Protein AF-A0A8M1M709-F1 (afdb_monomer_lite)

Organism: Neomonachus schauinslandi (NCBI:txid29088)

Secondary structure (DSSP, 8-state):
---PPPSS-PPPEEE-SS-HHHHHTTS-TTSEEEGGGSSSHHHHHHHHHHHHH-HHHHHHHT---SS----TTSHHHHHHHHHHHHHHS-SPPPPS-GGGG--

Structure (mmCIF, N/CA/C/O backbone):
data_AF-A0A8M1M709-F1
#
_entry.id   AF-A0A8M1M709-F1
#
loop_
_atom_site.group_PDB
_atom_site.id
_atom_site.type_symbol
_atom_site.label_atom_id
_atom_site.label_alt_id
_atom_site.label_comp_id
_atom_site.label_asym_id
_atom_site.label_entity_id
_atom_site.label_seq_id
_atom_site.pdbx_PDB_ins_code
_atom_site.Cartn_x
_atom_site.Cartn_y
_atom_site.Cartn_z
_atom_site.occupancy
_atom_site.B_iso_or_equiv
_atom_site.auth_seq_id
_atom_site.auth_comp_id
_atom_site.auth_asym_id
_atom_site.auth_atom_id
_atom_site.pdbx_PDB_model_num
ATOM 1 N N . SER A 1 1 ? 13.326 -19.863 -15.808 1.00 31.41 1 SER A N 1
ATOM 2 C CA . SER A 1 1 ? 11.938 -20.089 -15.346 1.00 31.41 1 SER A CA 1
ATOM 3 C C . SER A 1 1 ? 11.272 -18.742 -15.106 1.00 31.41 1 SER A C 1
ATOM 5 O O . SER A 1 1 ? 11.608 -18.046 -14.159 1.00 31.41 1 SER A O 1
ATOM 7 N N . CYS A 1 2 ? 10.395 -18.319 -16.020 1.00 31.36 2 CYS A N 1
ATOM 8 C CA . CYS A 1 2 ? 9.616 -17.091 -15.867 1.00 31.36 2 CYS A CA 1
ATOM 9 C C . CYS A 1 2 ? 8.391 -17.439 -15.014 1.00 31.36 2 CYS A C 1
ATOM 11 O O . CYS A 1 2 ? 7.579 -18.267 -15.427 1.00 31.36 2 CYS A O 1
ATOM 13 N N . TRP A 1 3 ? 8.298 -16.888 -13.806 1.00 29.44 3 TRP A N 1
ATOM 14 C CA . TRP A 1 3 ? 7.146 -17.109 -12.938 1.00 29.44 3 TRP A CA 1
ATOM 15 C C . TRP A 1 3 ? 5.882 -16.616 -13.646 1.00 29.44 3 TRP A C 1
ATOM 17 O O . TRP A 1 3 ? 5.723 -15.419 -13.891 1.00 29.44 3 TRP A O 1
ATOM 27 N N . ARG A 1 4 ? 4.984 -17.540 -14.009 1.00 34.81 4 ARG A N 1
ATOM 28 C CA . ARG A 1 4 ? 3.656 -17.163 -14.495 1.00 34.81 4 ARG A CA 1
ATOM 29 C C . ARG A 1 4 ? 2.871 -16.609 -13.314 1.00 34.81 4 ARG A C 1
ATOM 31 O O . ARG A 1 4 ? 2.655 -17.303 -12.326 1.00 34.81 4 ARG A O 1
ATOM 38 N N . ARG A 1 5 ? 2.436 -15.359 -13.435 1.00 38.38 5 ARG A N 1
ATOM 39 C CA . ARG A 1 5 ? 1.459 -14.768 -12.524 1.00 38.38 5 ARG A CA 1
ATOM 40 C C . ARG A 1 5 ? 0.104 -15.460 -12.756 1.00 38.38 5 ARG A C 1
ATOM 42 O O . ARG A 1 5 ? -0.290 -15.569 -13.919 1.00 38.38 5 ARG A O 1
ATOM 49 N N . PRO A 1 6 ? -0.597 -15.929 -11.712 1.00 36.16 6 PRO A N 1
ATOM 50 C CA . PRO A 1 6 ? -1.914 -16.531 -11.881 1.00 36.16 6 PRO A CA 1
ATOM 51 C C . PRO A 1 6 ? -2.920 -15.515 -12.460 1.00 36.16 6 PRO A C 1
ATOM 53 O O . PRO A 1 6 ? -2.774 -14.306 -12.231 1.00 36.16 6 PRO A O 1
ATOM 56 N N . PRO A 1 7 ? -3.926 -15.974 -13.230 1.00 40.12 7 PRO A N 1
ATOM 57 C CA . PRO A 1 7 ? -4.990 -15.118 -13.731 1.00 40.12 7 PRO A CA 1
ATOM 58 C C . PRO A 1 7 ? -5.919 -14.758 -12.570 1.00 40.12 7 PRO A C 1
ATOM 60 O O . PRO A 1 7 ? -6.623 -15.606 -12.034 1.00 40.12 7 PRO A O 1
ATOM 63 N N . GLY A 1 8 ? -5.877 -13.493 -12.165 1.00 46.00 8 GLY A N 1
ATOM 64 C CA . GLY A 1 8 ? -6.676 -12.957 -11.069 1.00 46.00 8 GLY A CA 1
ATOM 65 C C . GLY A 1 8 ? -5.998 -11.736 -10.458 1.00 46.00 8 GLY A C 1
ATOM 66 O O . GLY A 1 8 ? -4.898 -11.851 -9.933 1.00 46.00 8 GLY A O 1
ATOM 67 N N . GLY A 1 9 ? -6.638 -10.576 -10.638 1.00 49.75 9 GLY A N 1
ATOM 68 C CA . GLY A 1 9 ? -6.588 -9.344 -9.835 1.00 49.75 9 GLY A CA 1
ATOM 69 C C . GLY A 1 9 ? -5.298 -8.955 -9.110 1.00 49.75 9 GLY A C 1
ATOM 70 O O . GLY A 1 9 ? -4.760 -9.673 -8.274 1.00 49.75 9 GLY A O 1
ATOM 71 N N . LEU A 1 10 ? -4.836 -7.730 -9.348 1.00 49.75 10 LEU A N 1
ATOM 72 C CA . LEU A 1 10 ? -3.866 -7.110 -8.447 1.00 49.75 10 LEU A CA 1
ATOM 73 C C . LEU A 1 10 ? -4.542 -6.862 -7.093 1.00 49.75 10 LEU A C 1
ATOM 75 O O . LEU A 1 10 ? -5.548 -6.169 -6.997 1.00 49.75 10 LEU A O 1
ATOM 79 N N . ARG A 1 11 ? -3.946 -7.431 -6.048 1.00 60.44 11 ARG A N 1
ATOM 80 C CA . ARG A 1 11 ? -4.388 -7.321 -4.661 1.00 60.44 11 ARG A CA 1
ATOM 81 C C . ARG A 1 11 ? -4.322 -5.862 -4.193 1.00 60.44 11 ARG A C 1
ATOM 83 O O . ARG A 1 11 ? -3.246 -5.275 -4.288 1.00 60.44 11 ARG A O 1
ATOM 90 N N . ARG A 1 12 ? -5.418 -5.283 -3.666 1.00 69.25 12 ARG A N 1
ATOM 91 C CA . ARG A 1 12 ? -5.322 -4.020 -2.906 1.00 69.25 12 ARG A CA 1
ATOM 92 C C . ARG A 1 12 ? -4.342 -4.246 -1.760 1.00 69.25 12 ARG A C 1
ATOM 94 O O . ARG A 1 12 ? -4.550 -5.129 -0.927 1.00 69.25 12 ARG A O 1
ATOM 101 N N . THR A 1 13 ? -3.239 -3.510 -1.768 1.00 79.31 13 THR A N 1
ATOM 102 C CA . THR A 1 13 ? -2.165 -3.654 -0.782 1.00 79.31 13 THR A CA 1
ATOM 103 C C . THR A 1 13 ? -2.421 -2.737 0.403 1.00 79.31 13 THR A C 1
ATOM 105 O O . THR A 1 13 ? -2.765 -1.573 0.206 1.00 79.31 13 THR A O 1
ATOM 108 N N . VAL A 1 14 ? -2.208 -3.236 1.620 1.00 87.50 14 VAL A N 1
ATOM 109 C CA . VAL A 1 14 ? -2.084 -2.376 2.804 1.00 87.50 14 VAL A CA 1
ATOM 110 C C . VAL A 1 14 ? -0.689 -1.758 2.770 1.00 87.50 14 VAL A C 1
ATOM 112 O O . VAL A 1 14 ? 0.294 -2.487 2.631 1.00 87.50 14 VAL A O 1
ATOM 115 N N . VAL A 1 15 ? -0.599 -0.430 2.830 1.00 88.69 15 VAL A N 1
ATOM 116 C CA . VAL A 1 15 ? 0.668 0.309 2.735 1.00 88.69 15 VAL A CA 1
ATOM 117 C C . VAL A 1 15 ? 0.906 1.151 3.980 1.00 88.69 15 VAL A C 1
ATOM 119 O O . VAL A 1 15 ? -0.014 1.749 4.539 1.00 88.69 15 VAL A O 1
ATOM 122 N N . LEU A 1 16 ? 2.171 1.205 4.383 1.00 89.94 16 LEU A N 1
ATOM 123 C CA . LEU A 1 16 ? 2.679 2.012 5.482 1.00 89.94 16 LEU A CA 1
ATOM 124 C C . LEU A 1 16 ? 3.794 2.917 4.945 1.00 89.94 16 LEU A C 1
ATOM 126 O O . LEU A 1 16 ? 4.588 2.478 4.110 1.00 89.94 16 LEU A O 1
ATOM 130 N N . GLY A 1 17 ? 3.884 4.148 5.449 1.00 88.25 17 GLY A N 1
ATOM 131 C CA . GLY A 1 17 ? 4.994 5.054 5.158 1.00 88.25 17 GLY A CA 1
ATOM 132 C C . GLY A 1 17 ? 4.536 6.440 4.692 1.00 88.25 17 GLY A C 1
ATOM 133 O O . GLY A 1 17 ? 3.816 7.099 5.445 1.00 88.25 17 GLY A O 1
ATOM 134 N N . PRO A 1 18 ? 4.999 6.937 3.520 1.00 87.44 18 PRO A N 1
ATOM 135 C CA . PRO A 1 18 ? 4.661 8.272 3.024 1.00 87.44 18 PRO A CA 1
ATOM 136 C C . PRO A 1 18 ? 3.154 8.519 3.013 1.00 87.44 18 PRO A C 1
ATOM 138 O O . PRO A 1 18 ? 2.383 7.598 2.791 1.00 87.44 18 PRO A O 1
ATOM 141 N N . SER A 1 19 ? 2.736 9.777 3.177 1.00 92.38 19 SER A N 1
ATOM 142 C CA . SER A 1 19 ? 1.309 10.107 3.230 1.00 92.38 19 SER A CA 1
ATOM 143 C C . SER A 1 19 ? 0.525 9.541 2.044 1.00 92.38 19 SER A C 1
ATOM 145 O O . SER A 1 19 ? 1.025 9.471 0.918 1.00 92.38 19 SER A O 1
ATOM 147 N N . ARG A 1 20 ? -0.752 9.230 2.276 1.00 91.56 20 ARG A N 1
ATOM 148 C CA . ARG A 1 20 ? -1.698 8.783 1.245 1.00 91.56 20 ARG A CA 1
ATOM 149 C C . ARG A 1 20 ? -1.606 9.603 -0.049 1.00 91.56 20 ARG A C 1
ATOM 151 O O . ARG A 1 20 ? -1.478 9.036 -1.132 1.00 91.56 20 ARG A O 1
ATOM 158 N N . ARG A 1 21 ? -1.539 10.933 0.069 1.00 91.81 21 ARG A N 1
ATOM 159 C CA . ARG A 1 21 ? -1.392 11.861 -1.065 1.00 91.81 21 ARG A CA 1
ATOM 160 C C . ARG A 1 21 ? -0.142 11.593 -1.912 1.00 91.81 21 ARG A C 1
ATOM 162 O O . ARG A 1 21 ? -0.160 11.828 -3.115 1.00 91.81 21 ARG A O 1
ATOM 169 N N . ASN A 1 22 ? 0.961 11.134 -1.318 1.00 91.38 22 ASN A N 1
ATOM 170 C CA . ASN A 1 22 ? 2.160 10.770 -2.074 1.00 91.38 22 ASN A CA 1
ATOM 171 C C . ASN A 1 22 ? 1.960 9.496 -2.894 1.00 91.38 22 ASN A C 1
ATOM 173 O O . ASN A 1 22 ? 2.456 9.426 -4.016 1.00 91.38 22 ASN A O 1
ATOM 177 N N . HIS A 1 23 ? 1.220 8.520 -2.375 1.00 84.81 23 HIS A N 1
ATOM 178 C CA . HIS A 1 23 ? 0.878 7.316 -3.127 1.00 84.81 23 HIS A CA 1
ATOM 179 C C . HIS A 1 23 ? -0.119 7.609 -4.256 1.00 84.81 23 HIS A C 1
ATOM 181 O O . HIS A 1 23 ? 0.061 7.108 -5.365 1.00 84.81 23 HIS A O 1
ATOM 187 N N . GLU A 1 24 ? -1.090 8.495 -4.023 1.00 88.50 24 GLU A N 1
ATOM 188 C CA . GLU A 1 24 ? -2.096 8.903 -5.019 1.00 88.50 24 GLU A CA 1
ATOM 189 C C . GLU A 1 24 ? -1.510 9.635 -6.240 1.00 88.50 24 GLU A C 1
ATOM 191 O O . GLU A 1 24 ? -2.134 9.678 -7.297 1.00 88.50 24 GLU A O 1
ATOM 196 N N . LYS A 1 25 ? -0.274 10.150 -6.152 1.00 88.69 25 LYS A N 1
ATOM 197 C CA . LYS A 1 25 ? 0.455 10.690 -7.318 1.00 88.69 25 LYS A CA 1
ATOM 198 C C . LYS A 1 25 ? 0.762 9.625 -8.374 1.00 88.69 25 LYS A C 1
ATOM 200 O O . LYS A 1 25 ? 0.971 9.964 -9.536 1.00 88.69 25 LYS A O 1
ATOM 205 N N . PHE A 1 26 ? 0.844 8.358 -7.967 1.00 80.94 26 PHE A N 1
ATOM 206 C CA . PHE A 1 26 ? 1.303 7.253 -8.814 1.00 80.94 26 PHE A CA 1
ATOM 207 C 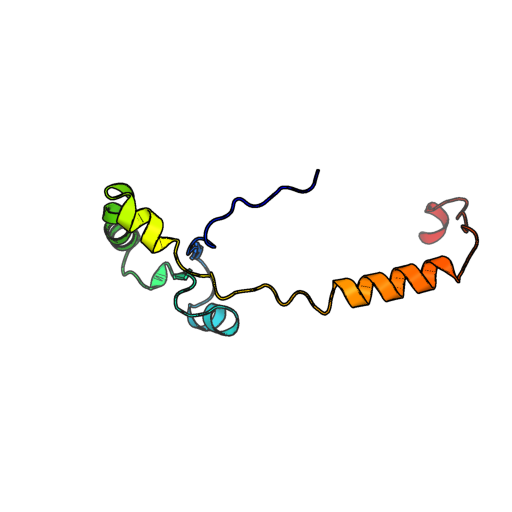C . PHE A 1 26 ? 0.293 6.109 -8.915 1.00 80.94 26 PHE A C 1
ATOM 209 O O . PHE A 1 26 ? 0.356 5.315 -9.855 1.00 80.94 26 PHE A O 1
ATOM 216 N N . LEU A 1 27 ? -0.613 5.994 -7.945 1.00 79.50 27 LEU A N 1
ATOM 217 C CA . LEU A 1 27 ? -1.590 4.920 -7.835 1.00 79.50 27 LEU A CA 1
ATOM 218 C C . LEU A 1 27 ? -3.005 5.502 -7.730 1.00 79.50 27 LEU A C 1
ATOM 220 O O . LEU A 1 27 ? -3.194 6.493 -7.032 1.00 79.50 27 LEU A O 1
ATOM 224 N N . PRO A 1 28 ? -4.013 4.870 -8.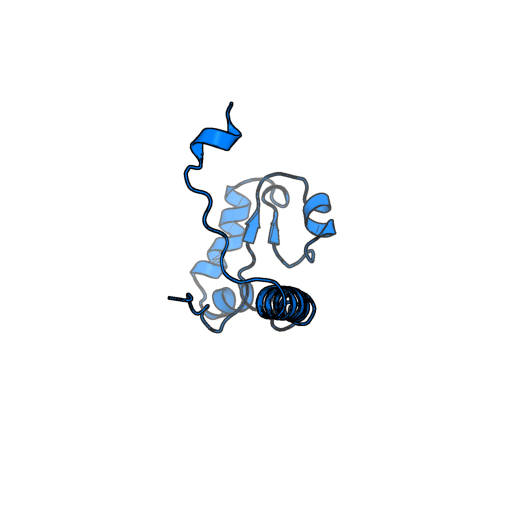354 1.00 81.31 28 PRO A N 1
ATOM 225 C CA . PRO A 1 28 ? -5.408 5.203 -8.094 1.00 81.31 28 PRO A CA 1
ATOM 226 C C . PRO A 1 28 ? -5.742 5.130 -6.589 1.00 81.31 28 PRO A C 1
ATOM 228 O O . PRO A 1 28 ? -5.221 4.243 -5.909 1.00 81.31 28 PRO A O 1
ATOM 231 N N . PRO A 1 29 ? -6.623 5.994 -6.055 1.00 80.38 29 PRO A N 1
ATOM 232 C CA . PRO A 1 29 ? -6.981 5.998 -4.630 1.00 80.38 29 PRO A CA 1
ATOM 233 C C . PRO A 1 29 ? -7.566 4.677 -4.111 1.00 80.38 29 PRO A C 1
ATOM 235 O O . PRO A 1 29 ? -7.469 4.375 -2.924 1.00 80.38 29 PRO A O 1
ATOM 238 N N . ASP A 1 30 ? -8.172 3.881 -4.991 1.00 77.25 30 ASP A N 1
ATOM 239 C CA . ASP A 1 30 ? -8.782 2.587 -4.686 1.00 77.25 30 ASP A CA 1
ATOM 240 C C . ASP A 1 30 ? -7.797 1.408 -4.828 1.00 77.25 30 ASP A C 1
ATOM 242 O O . ASP A 1 30 ? -8.148 0.255 -4.574 1.00 77.25 30 ASP A O 1
ATOM 246 N N . ALA A 1 31 ? -6.546 1.672 -5.210 1.00 78.56 31 ALA A N 1
ATOM 247 C CA . ALA A 1 31 ? -5.527 0.644 -5.387 1.00 78.56 31 ALA A CA 1
ATOM 248 C C . ALA A 1 31 ? -4.924 0.114 -4.079 1.00 78.56 31 ALA A C 1
ATOM 250 O O . ALA A 1 31 ? -4.301 -0.951 -4.099 1.00 78.56 31 ALA A O 1
ATOM 251 N N . PHE A 1 32 ? -5.030 0.859 -2.982 1.00 83.06 32 PHE A N 1
ATOM 252 C CA . PHE A 1 32 ? -4.376 0.540 -1.718 1.00 83.06 32 PHE A CA 1
ATOM 253 C C . PHE A 1 32 ? -5.208 1.017 -0.529 1.00 83.06 32 PHE A C 1
ATOM 255 O O . PHE A 1 32 ? -6.077 1.877 -0.664 1.00 83.06 32 PHE A O 1
ATOM 262 N N . ILE A 1 33 ? -4.904 0.451 0.634 1.00 89.31 33 ILE A N 1
ATOM 263 C CA . ILE A 1 33 ? -5.395 0.916 1.928 1.00 89.31 33 ILE A CA 1
ATOM 264 C C . ILE A 1 33 ? -4.212 1.524 2.667 1.00 89.31 33 ILE A C 1
ATOM 266 O O . ILE A 1 33 ? -3.198 0.847 2.851 1.00 89.31 33 ILE A O 1
ATOM 270 N N . HIS A 1 34 ? -4.314 2.789 3.067 1.00 92.31 34 HIS A N 1
ATOM 271 C CA . HIS A 1 34 ? -3.277 3.415 3.872 1.00 92.31 34 HIS A CA 1
ATOM 272 C C . HIS A 1 34 ? -3.571 3.168 5.351 1.00 92.31 34 HIS A C 1
ATOM 274 O O . HIS A 1 34 ? -4.695 3.368 5.795 1.00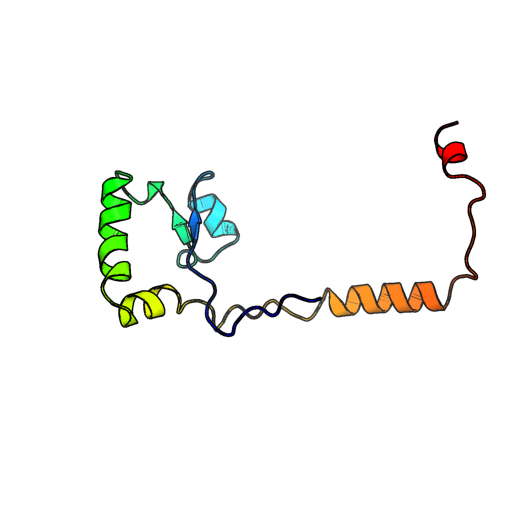 92.31 34 HIS A O 1
ATOM 280 N N . VAL A 1 35 ? -2.571 2.751 6.133 1.00 92.12 35 VAL A N 1
ATOM 281 C CA . VAL A 1 35 ? -2.782 2.431 7.561 1.00 92.12 35 VAL A CA 1
ATOM 282 C C . VAL A 1 35 ? -3.350 3.628 8.336 1.00 92.12 35 VAL A C 1
ATOM 284 O O . VAL A 1 35 ? -4.240 3.453 9.156 1.00 92.12 35 VAL A O 1
ATOM 287 N N . ASN A 1 36 ? -2.913 4.849 8.010 1.00 92.25 36 ASN A N 1
ATOM 288 C CA . ASN A 1 36 ? -3.404 6.075 8.660 1.00 92.25 36 ASN A CA 1
ATOM 289 C C . ASN A 1 36 ? -4.820 6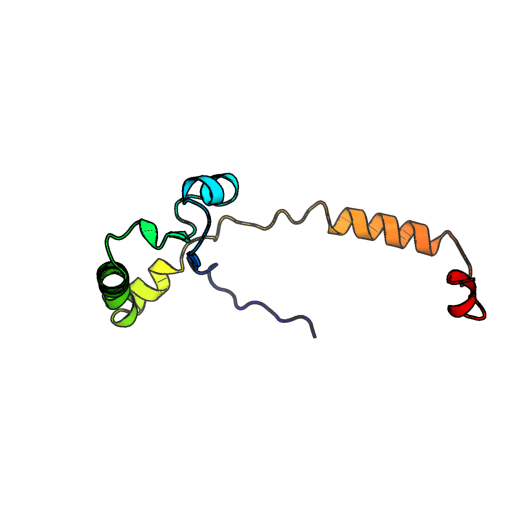.506 8.224 1.00 92.25 36 ASN A C 1
ATOM 291 O O . ASN A 1 36 ? -5.268 7.565 8.651 1.00 92.25 36 ASN A O 1
ATOM 295 N N . ASP A 1 37 ? -5.497 5.748 7.355 1.00 91.56 37 ASP A N 1
ATOM 296 C CA . ASP A 1 37 ? -6.925 5.973 7.080 1.00 91.56 37 ASP A CA 1
ATOM 297 C C . ASP A 1 37 ? -7.804 5.498 8.252 1.00 91.56 37 ASP A C 1
ATOM 299 O O . ASP A 1 37 ? -8.983 5.836 8.315 1.00 91.56 37 ASP A O 1
ATOM 303 N N . PHE A 1 38 ? -7.221 4.737 9.182 1.00 93.94 38 PHE A N 1
ATOM 304 C CA . PHE A 1 38 ? -7.858 4.222 10.388 1.00 93.94 38 PHE A CA 1
ATOM 305 C C . PHE A 1 38 ? -7.258 4.901 11.615 1.00 93.94 38 PHE A C 1
ATOM 307 O O . PHE A 1 38 ? -6.078 5.262 11.630 1.00 93.94 38 PHE A O 1
ATOM 314 N N . GLN A 1 39 ? -8.064 5.054 12.661 1.00 93.12 39 GLN A N 1
ATOM 315 C CA . GLN A 1 39 ? -7.622 5.635 13.926 1.00 93.12 39 GLN A CA 1
ATOM 316 C C . GLN A 1 39 ? -6.705 4.687 14.696 1.00 93.12 39 GLN A C 1
ATOM 318 O O . GLN A 1 39 ? -5.883 5.144 15.492 1.00 93.12 39 GLN A O 1
ATOM 323 N N . SER A 1 40 ? -6.817 3.377 14.453 1.00 94.44 40 SER A N 1
ATOM 324 C CA . SER A 1 40 ? -5.953 2.381 15.075 1.00 94.44 40 SER A CA 1
ATOM 325 C C . SER A 1 40 ? -5.754 1.119 14.217 1.00 94.44 40 SER A C 1
ATOM 327 O O . SER A 1 40 ? -6.549 0.831 13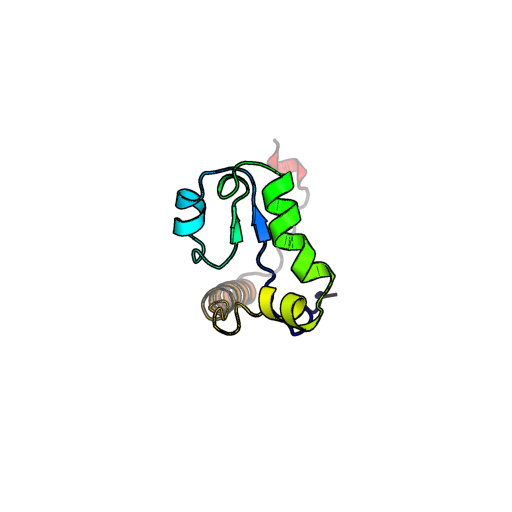.314 1.00 94.44 40 SER A O 1
ATOM 329 N N . PRO A 1 41 ? -4.702 0.322 14.493 1.00 89.75 41 PRO A N 1
ATOM 330 C CA . PRO A 1 41 ? -4.505 -0.982 13.859 1.00 89.75 41 PRO A CA 1
ATOM 331 C C . PRO A 1 41 ? -5.664 -1.959 14.099 1.00 89.75 41 PRO A C 1
ATOM 333 O O . PRO A 1 41 ? -5.954 -2.793 13.241 1.00 89.75 41 PRO A O 1
ATOM 336 N N . GLU A 1 42 ? -6.338 -1.862 15.246 1.00 93.62 42 GLU A N 1
ATOM 337 C CA . GLU A 1 42 ? -7.496 -2.691 15.588 1.00 93.62 42 GLU A CA 1
ATOM 338 C C . GLU A 1 42 ? -8.692 -2.369 14.691 1.00 93.62 42 GLU A C 1
ATOM 340 O O . GLU A 1 42 ? -9.356 -3.287 14.216 1.00 93.62 42 GLU A O 1
ATOM 345 N N . GLU A 1 43 ? -8.943 -1.089 14.409 1.00 94.50 43 GLU A N 1
ATOM 346 C CA . GLU A 1 43 ? -10.003 -0.665 13.488 1.00 94.50 43 GLU A CA 1
ATOM 347 C C . GLU A 1 43 ? -9.729 -1.168 12.061 1.00 94.50 43 GLU A C 1
ATOM 349 O O . GLU A 1 43 ? -10.614 -1.722 11.402 1.00 94.50 43 GLU A O 1
ATOM 354 N N . LEU A 1 44 ? -8.471 -1.080 11.609 1.00 92.50 44 LEU A N 1
ATOM 355 C CA . LEU A 1 44 ? -8.051 -1.679 10.343 1.00 92.50 44 LEU A CA 1
ATOM 356 C C . LEU A 1 44 ? -8.321 -3.190 10.337 1.00 92.50 44 LEU A C 1
ATOM 358 O O . LEU A 1 44 ? -8.918 -3.700 9.388 1.00 92.50 44 LEU A O 1
ATOM 362 N N . ALA A 1 45 ? -7.929 -3.912 11.389 1.00 91.75 45 ALA A N 1
ATOM 363 C CA . ALA A 1 45 ? -8.179 -5.347 11.489 1.00 91.75 45 ALA A CA 1
ATOM 364 C C . ALA A 1 45 ? -9.683 -5.663 11.446 1.00 91.75 45 ALA A C 1
ATOM 366 O O . ALA A 1 45 ? -10.101 -6.546 10.697 1.00 91.75 45 ALA A O 1
ATOM 367 N N . GLN A 1 46 ? -10.508 -4.899 12.166 1.00 93.25 46 GLN A N 1
ATOM 368 C CA . GLN A 1 46 ? -11.965 -5.043 12.160 1.00 93.25 46 GLN A CA 1
ATOM 369 C C . GLN A 1 46 ? -12.573 -4.825 10.773 1.00 93.25 46 GLN A C 1
ATOM 371 O O . GLN A 1 46 ? -13.470 -5.572 10.388 1.00 93.25 46 GLN A O 1
ATOM 376 N N . SER A 1 47 ? -12.053 -3.872 9.996 1.00 88.56 47 SER A N 1
ATOM 377 C CA . SER A 1 47 ? -12.501 -3.643 8.616 1.00 88.56 47 SER A CA 1
ATOM 378 C C . SER A 1 47 ? -12.163 -4.803 7.666 1.00 88.56 47 SER A C 1
ATOM 380 O O . SER A 1 47 ? -12.878 -5.036 6.691 1.00 88.56 47 SER A O 1
ATOM 382 N N . LEU A 1 48 ? -11.096 -5.558 7.958 1.00 88.31 48 LEU A N 1
ATOM 383 C CA . LEU A 1 48 ? -10.622 -6.677 7.139 1.00 88.31 48 LEU A CA 1
ATOM 384 C C . LEU A 1 48 ? -11.209 -8.032 7.567 1.00 88.31 48 LEU A C 1
ATOM 386 O O . LEU A 1 48 ? -11.278 -8.942 6.745 1.00 88.31 48 LEU A O 1
ATOM 390 N N . LEU A 1 49 ? -11.671 -8.177 8.813 1.00 89.94 49 LEU A N 1
ATOM 391 C CA . LEU A 1 49 ? -12.258 -9.420 9.336 1.00 89.94 49 LEU A CA 1
ATOM 392 C C . LEU A 1 49 ? -13.429 -9.979 8.498 1.00 89.94 49 LEU A C 1
ATOM 394 O O . LEU A 1 49 ? -13.485 -11.196 8.321 1.00 89.94 49 LEU A O 1
ATOM 398 N N . PRO A 1 50 ? -14.363 -9.168 7.960 1.00 87.50 50 PRO A N 1
ATOM 399 C CA . PRO A 1 50 ? -15.438 -9.682 7.111 1.00 87.50 50 PRO A CA 1
ATOM 400 C C . PRO A 1 50 ? -14.926 -10.330 5.820 1.00 87.50 50 PRO A C 1
ATOM 402 O O . PRO A 1 50 ? -15.532 -11.282 5.336 1.00 87.50 50 PRO A O 1
ATOM 405 N N . LEU A 1 51 ? -13.793 -9.850 5.291 1.00 84.25 51 LEU A N 1
ATOM 406 C CA . LEU A 1 51 ? -13.171 -10.408 4.087 1.00 84.25 51 LEU A CA 1
ATOM 407 C C . LEU A 1 51 ? -12.630 -11.817 4.329 1.00 84.25 51 LEU A C 1
ATOM 409 O O . LEU A 1 51 ? -12.585 -12.607 3.401 1.00 84.25 51 LEU A O 1
ATOM 413 N N . ASP A 1 52 ? -12.209 -12.137 5.551 1.00 80.69 52 ASP A N 1
ATOM 414 C CA . ASP A 1 52 ? -11.717 -13.476 5.895 1.00 80.69 52 ASP A CA 1
ATOM 415 C C . ASP A 1 52 ? -12.856 -14.509 5.951 1.00 80.69 52 ASP A C 1
ATOM 417 O O . ASP A 1 52 ? -12.678 -15.681 5.628 1.00 80.69 52 ASP A O 1
ATOM 421 N N . LYS A 1 53 ? -14.060 -14.057 6.319 1.00 86.06 53 LYS A N 1
ATOM 422 C CA . LYS A 1 53 ? -15.225 -14.920 6.560 1.00 86.06 53 LYS A CA 1
ATOM 423 C C . LYS A 1 53 ? -16.058 -15.203 5.313 1.00 86.06 53 LYS A C 1
ATOM 425 O O . LYS A 1 53 ? -16.731 -16.229 5.261 1.00 86.06 53 LYS A O 1
ATOM 430 N N . ASP A 1 54 ? -16.042 -14.307 4.331 1.00 87.81 54 ASP A N 1
ATOM 431 C CA . ASP A 1 54 ? -16.844 -14.417 3.113 1.00 87.81 54 ASP A CA 1
ATOM 432 C C . ASP A 1 54 ? -15.938 -14.463 1.881 1.00 87.81 54 ASP A C 1
ATOM 434 O O . ASP A 1 54 ? -15.309 -13.478 1.491 1.00 87.81 54 ASP A O 1
ATOM 438 N N . HIS A 1 55 ? -15.905 -15.625 1.231 1.00 81.06 55 HIS A N 1
ATOM 439 C CA . HIS A 1 55 ? -15.076 -15.861 0.056 1.00 81.06 55 HIS A CA 1
ATOM 440 C C . HIS A 1 55 ? -15.467 -14.986 -1.149 1.00 81.06 55 HIS A C 1
ATOM 442 O O . HIS A 1 55 ? -14.604 -14.590 -1.932 1.00 81.06 55 HIS A O 1
ATOM 448 N N . ALA A 1 56 ? -16.748 -14.647 -1.313 1.00 83.56 56 ALA A N 1
ATOM 449 C CA . ALA A 1 56 ? -17.196 -13.780 -2.397 1.00 83.56 56 ALA A CA 1
ATOM 450 C C . ALA A 1 56 ? -16.768 -12.325 -2.152 1.00 83.56 56 ALA A C 1
ATOM 452 O O . ALA A 1 56 ? -16.284 -11.668 -3.079 1.00 83.56 56 ALA A O 1
ATOM 453 N N . LEU A 1 57 ? -16.866 -11.843 -0.907 1.00 80.12 57 LEU A N 1
ATOM 454 C CA . LEU A 1 57 ? -16.342 -10.530 -0.509 1.00 80.12 57 LEU A CA 1
ATOM 455 C C . LEU A 1 57 ? -14.814 -10.477 -0.597 1.00 80.12 57 LEU A C 1
ATOM 457 O O . LEU A 1 57 ? -14.272 -9.499 -1.112 1.00 80.12 57 LEU A O 1
ATOM 461 N N . TYR A 1 58 ? -14.122 -11.542 -0.181 1.00 80.12 58 TYR A N 1
ATOM 462 C CA . TYR A 1 58 ? -12.677 -11.703 -0.342 1.00 80.12 58 TYR A CA 1
ATOM 463 C C . TYR A 1 58 ? -12.265 -11.533 -1.806 1.00 80.12 58 TYR A C 1
ATOM 465 O O . TYR A 1 58 ? -11.425 -10.699 -2.139 1.00 80.12 58 TYR A O 1
ATOM 473 N N . LEU A 1 59 ? -12.899 -12.282 -2.713 1.00 77.94 59 LEU A N 1
ATOM 474 C CA . LEU A 1 59 ? -12.621 -12.197 -4.145 1.00 77.94 59 LEU A CA 1
ATOM 475 C C . LEU A 1 59 ? -12.985 -10.820 -4.718 1.00 77.94 59 LEU A C 1
ATOM 477 O O . LEU A 1 59 ? -12.228 -10.277 -5.523 1.00 77.94 59 LEU A O 1
ATOM 481 N N . GLY A 1 60 ? -14.104 -10.233 -4.280 1.00 76.00 60 GLY A N 1
ATOM 482 C CA . GLY A 1 60 ? -14.535 -8.884 -4.650 1.00 76.00 60 GLY A CA 1
ATOM 483 C C . GLY A 1 60 ? -13.530 -7.803 -4.247 1.00 76.00 60 GLY A C 1
ATOM 484 O O . GLY A 1 60 ? -13.245 -6.894 -5.028 1.00 76.00 60 GLY A O 1
ATOM 485 N N . TYR A 1 61 ? -12.915 -7.945 -3.074 1.00 73.38 61 TYR A N 1
ATOM 486 C CA . TYR A 1 61 ? -11.897 -7.031 -2.563 1.00 73.38 61 TYR A CA 1
ATOM 487 C C . TYR A 1 61 ? -10.637 -6.991 -3.446 1.00 73.38 61 TYR A C 1
ATOM 489 O O . TYR A 1 61 ? -10.049 -5.924 -3.652 1.00 73.38 61 TYR A O 1
ATOM 497 N N . PHE A 1 62 ? -10.261 -8.124 -4.049 1.00 70.44 62 PHE A N 1
ATOM 498 C CA . PHE A 1 62 ? -9.158 -8.204 -5.018 1.00 70.44 62 PHE A CA 1
ATOM 499 C C . PHE A 1 62 ? -9.591 -7.987 -6.473 1.00 70.44 62 PHE A C 1
ATOM 501 O O . PHE A 1 62 ? -8.752 -8.028 -7.375 1.00 70.44 62 PHE A O 1
ATOM 508 N N . ARG A 1 63 ? -10.876 -7.713 -6.731 1.00 67.12 63 ARG A N 1
ATOM 509 C CA . ARG A 1 63 ? -11.431 -7.540 -8.082 1.00 67.12 63 ARG A CA 1
ATOM 510 C C . ARG A 1 63 ? -11.177 -6.155 -8.684 1.00 67.12 63 ARG A C 1
ATOM 512 O O . ARG A 1 63 ? -11.925 -5.714 -9.550 1.00 67.12 63 ARG A O 1
ATOM 519 N N . SER A 1 64 ? -10.119 -5.461 -8.266 1.00 59.72 64 SER A N 1
ATOM 520 C CA . SER A 1 64 ? -9.666 -4.259 -8.963 1.00 59.72 64 SER A CA 1
ATO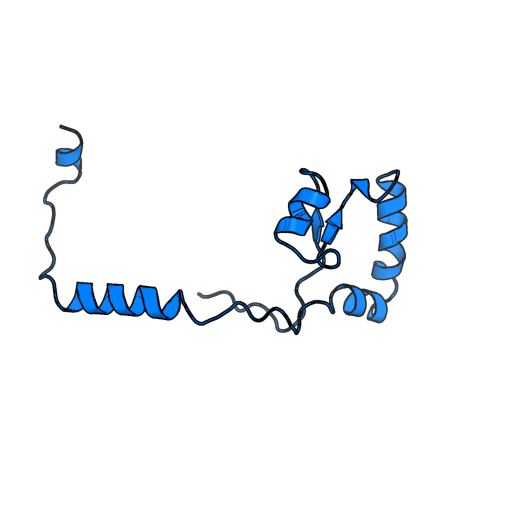M 521 C C . SER A 1 64 ? -8.469 -4.596 -9.857 1.00 59.72 64 SER A C 1
ATOM 523 O O . SER A 1 64 ? -7.575 -5.358 -9.488 1.00 59.72 64 SER A O 1
ATOM 525 N N . ARG A 1 65 ? -8.476 -4.009 -11.064 1.00 57.94 65 ARG A N 1
ATOM 526 C CA . ARG A 1 65 ? -7.458 -4.076 -12.135 1.00 57.94 65 ARG A CA 1
ATOM 527 C C . ARG A 1 65 ? -7.636 -5.114 -13.255 1.00 57.94 65 ARG A C 1
ATOM 529 O O . ARG A 1 65 ? -6.656 -5.709 -13.695 1.00 57.94 65 ARG A O 1
ATOM 536 N N . GLU A 1 66 ? -8.831 -5.203 -13.837 1.00 53.00 66 GLU A N 1
ATOM 537 C CA . GLU A 1 66 ? -8.959 -5.611 -15.254 1.00 53.00 66 GLU A CA 1
ATOM 538 C C . GLU A 1 66 ? -8.496 -4.500 -16.224 1.00 53.00 66 GLU A C 1
ATOM 540 O O . GLU A 1 66 ? -8.073 -4.772 -17.346 1.00 53.00 66 GLU A O 1
ATOM 545 N N . THR A 1 67 ? -8.493 -3.237 -15.782 1.00 52.12 67 THR A N 1
ATOM 546 C CA . THR A 1 67 ? -8.211 -2.058 -16.623 1.00 52.12 67 THR A CA 1
ATOM 547 C C . THR A 1 67 ? -6.751 -1.612 -16.637 1.00 52.12 67 THR A C 1
ATOM 549 O O . THR A 1 67 ? -6.329 -0.923 -17.566 1.00 52.12 67 THR A O 1
ATOM 552 N N . LEU A 1 68 ? -5.934 -2.027 -15.663 1.00 51.66 68 LEU A N 1
ATOM 553 C CA . LEU A 1 68 ? -4.503 -1.712 -15.650 1.00 51.66 68 LEU A CA 1
ATOM 554 C C . LEU A 1 68 ? -3.745 -2.723 -16.504 1.00 51.66 68 LEU A C 1
ATOM 556 O O . LEU A 1 68 ? -2.987 -3.558 -16.011 1.00 51.66 68 LEU A O 1
ATOM 560 N N . ARG A 1 69 ? -3.947 -2.616 -17.820 1.00 54.25 69 ARG A N 1
ATOM 561 C CA . ARG A 1 69 ? -3.013 -3.168 -18.796 1.00 54.25 69 ARG A CA 1
ATOM 562 C C . ARG A 1 69 ? -1.672 -2.468 -18.557 1.00 54.25 69 ARG A C 1
ATOM 564 O O . ARG A 1 69 ? -1.605 -1.252 -18.742 1.00 54.25 69 ARG A O 1
ATOM 571 N N . PRO A 1 70 ? -0.602 -3.167 -18.134 1.00 55.12 70 PRO A N 1
ATOM 572 C CA . PRO A 1 70 ? 0.718 -2.561 -18.187 1.00 55.12 70 PRO A CA 1
ATOM 573 C C . PRO A 1 70 ? 0.942 -2.158 -19.643 1.00 55.12 70 PRO A C 1
ATOM 575 O O . PRO A 1 70 ? 0.884 -3.019 -20.518 1.00 55.12 70 PRO A O 1
ATOM 578 N N . GLY A 1 71 ? 1.115 -0.859 -19.910 1.00 54.50 71 GLY A N 1
ATOM 579 C CA . GLY A 1 71 ? 1.340 -0.351 -21.260 1.00 54.50 71 GLY A CA 1
ATOM 580 C C . GLY A 1 71 ? 2.489 -1.124 -21.899 1.00 54.50 71 GLY A C 1
ATOM 581 O O . GLY A 1 71 ? 3.654 -0.938 -21.547 1.00 54.50 71 GLY A O 1
ATOM 582 N N . SER A 1 72 ? 2.161 -2.053 -22.792 1.00 59.09 72 SER A N 1
ATOM 583 C CA . SER A 1 72 ? 3.081 -3.089 -23.261 1.00 59.09 72 SER A CA 1
ATOM 584 C C . SER A 1 72 ? 3.970 -2.623 -24.410 1.00 59.09 72 SER A C 1
ATOM 586 O O . SER A 1 72 ? 4.618 -3.443 -25.047 1.00 59.09 72 SER A O 1
ATOM 588 N N . PHE A 1 73 ? 4.056 -1.318 -24.683 1.00 55.56 73 PHE A N 1
ATOM 589 C CA . PHE A 1 73 ? 4.464 -0.875 -26.017 1.00 55.56 73 PHE A CA 1
ATOM 590 C C . PHE A 1 73 ? 5.729 -0.016 -26.121 1.00 55.56 73 PHE A C 1
ATOM 592 O O . PHE A 1 73 ? 6.057 0.424 -27.214 1.00 55.56 73 PHE A O 1
ATOM 599 N N . ARG A 1 74 ? 6.498 0.208 -25.043 1.00 57.06 74 ARG A N 1
ATOM 600 C CA . ARG A 1 74 ? 7.789 0.939 -25.158 1.00 57.06 74 ARG A CA 1
ATOM 601 C C . ARG A 1 74 ? 9.023 0.114 -24.814 1.00 57.06 74 ARG A C 1
ATOM 603 O O . ARG A 1 74 ? 10.013 0.192 -25.530 1.00 57.06 74 ARG A O 1
ATOM 610 N N . ARG A 1 75 ? 8.977 -0.715 -23.767 1.00 54.72 75 ARG A N 1
ATOM 611 C CA . ARG A 1 75 ? 10.150 -1.502 -23.340 1.00 54.72 75 ARG A CA 1
ATOM 612 C C . ARG A 1 75 ? 10.555 -2.564 -24.364 1.00 54.72 75 ARG A C 1
ATOM 614 O O . ARG A 1 75 ? 11.727 -2.635 -24.706 1.00 54.72 75 ARG A O 1
ATOM 621 N N . ALA A 1 76 ? 9.596 -3.318 -24.906 1.00 60.69 76 ALA A N 1
ATOM 622 C CA . ALA A 1 76 ? 9.872 -4.331 -25.930 1.00 60.69 76 ALA A CA 1
ATOM 623 C C . ALA A 1 76 ? 10.541 -3.728 -27.185 1.00 60.69 76 ALA A C 1
ATOM 625 O O . ALA A 1 76 ? 11.516 -4.276 -27.688 1.00 60.69 76 ALA A O 1
ATOM 626 N N . LEU A 1 77 ? 10.087 -2.548 -27.625 1.00 61.75 77 LEU A N 1
ATOM 627 C CA . LEU A 1 77 ? 10.678 -1.801 -28.743 1.00 61.75 77 LEU A CA 1
ATOM 628 C C . LEU A 1 77 ? 12.099 -1.288 -28.449 1.00 61.75 77 LEU A C 1
ATOM 630 O O . LEU A 1 77 ? 12.952 -1.316 -29.334 1.00 61.75 77 LEU A O 1
ATOM 634 N N . MET A 1 78 ? 12.372 -0.841 -27.219 1.00 62.00 78 MET A N 1
ATOM 635 C CA . MET A 1 78 ? 13.704 -0.369 -26.810 1.00 62.00 78 MET A CA 1
ATOM 636 C C . MET A 1 78 ? 14.735 -1.502 -26.808 1.00 62.00 78 MET A C 1
ATOM 638 O O . MET A 1 78 ? 15.818 -1.344 -27.369 1.00 62.00 78 MET A O 1
ATOM 642 N N . PHE A 1 79 ? 14.387 -2.662 -26.240 1.00 70.06 79 PHE A N 1
ATOM 643 C CA . PHE A 1 79 ? 15.280 -3.823 -26.244 1.00 70.06 79 PHE A CA 1
ATOM 644 C C . PHE A 1 79 ? 15.519 -4.347 -27.662 1.00 70.06 79 PHE A C 1
ATOM 646 O O . PHE A 1 79 ? 16.648 -4.682 -27.995 1.00 70.06 79 PHE A O 1
ATOM 653 N N . CYS A 1 80 ? 14.504 -4.315 -28.533 1.00 74.44 80 CYS A N 1
ATOM 654 C CA . CYS A 1 80 ? 14.657 -4.727 -29.928 1.00 74.44 80 CYS A CA 1
ATOM 655 C C . CYS A 1 80 ? 15.693 -3.874 -30.685 1.00 74.44 80 CYS A C 1
ATOM 657 O O . CYS A 1 80 ? 16.506 -4.420 -31.428 1.00 74.44 80 CYS A O 1
ATOM 659 N N . LYS A 1 81 ? 15.717 -2.550 -30.466 1.00 76.44 81 LYS A N 1
ATOM 660 C CA . LYS A 1 81 ? 16.727 -1.658 -31.068 1.00 76.44 81 LYS A CA 1
ATOM 661 C C . LYS A 1 81 ? 18.134 -1.919 -30.528 1.00 76.44 81 LYS A C 1
ATOM 663 O O . LYS A 1 81 ? 19.085 -1.917 -31.304 1.00 76.44 81 LYS A O 1
ATOM 668 N N . ALA A 1 82 ? 18.264 -2.167 -29.224 1.00 78.00 82 ALA A N 1
ATOM 669 C CA . ALA A 1 82 ? 19.545 -2.518 -28.613 1.00 78.00 82 ALA A CA 1
ATOM 670 C C . ALA A 1 82 ? 20.080 -3.856 -29.154 1.00 78.00 82 ALA A C 1
ATOM 672 O O . ALA A 1 82 ? 21.234 -3.928 -29.565 1.00 78.00 82 ALA A O 1
ATOM 673 N N . CYS A 1 83 ? 19.229 -4.885 -29.242 1.00 74.75 83 CYS A N 1
ATOM 674 C CA . CYS A 1 83 ? 19.583 -6.180 -29.825 1.00 74.75 83 CYS A CA 1
ATOM 675 C C . CYS A 1 83 ? 19.998 -6.054 -31.297 1.00 74.75 83 CYS A C 1
ATOM 677 O O . CYS A 1 83 ? 21.032 -6.590 -31.682 1.00 74.75 83 CYS A O 1
ATOM 679 N N . TRP A 1 84 ? 19.246 -5.297 -32.105 1.00 81.50 84 TRP A N 1
ATOM 680 C CA . TRP A 1 84 ? 19.580 -5.049 -33.512 1.00 81.50 84 TRP A CA 1
ATOM 681 C C . TRP A 1 84 ? 20.932 -4.341 -33.679 1.00 81.50 84 TRP A C 1
ATOM 683 O O . TRP A 1 84 ? 21.684 -4.645 -34.605 1.00 81.50 84 TRP A O 1
ATOM 693 N N . ARG A 1 85 ? 21.267 -3.416 -32.769 1.00 77.88 85 ARG A N 1
ATOM 694 C CA . ARG A 1 85 ? 22.549 -2.706 -32.787 1.00 77.88 85 ARG A CA 1
ATOM 695 C C . ARG A 1 85 ? 23.719 -3.610 -32.395 1.00 77.88 85 ARG A C 1
ATOM 697 O O . ARG A 1 85 ? 24.721 -3.607 -33.098 1.00 77.88 85 ARG A O 1
ATOM 704 N N . LEU A 1 86 ? 23.559 -4.419 -31.345 1.00 77.12 86 LEU A N 1
ATOM 705 C CA . LEU A 1 86 ? 24.557 -5.411 -30.916 1.00 77.12 86 LEU A CA 1
ATOM 706 C C . LEU A 1 86 ? 24.812 -6.483 -31.984 1.00 77.12 86 LEU A C 1
ATOM 708 O O . LEU A 1 86 ? 25.914 -7.002 -32.084 1.00 77.12 86 LEU A O 1
ATOM 712 N N . GLN A 1 87 ? 23.802 -6.807 -32.792 1.00 76.31 87 GLN A N 1
ATOM 713 C CA . GLN A 1 87 ? 23.937 -7.792 -33.863 1.00 76.31 87 GLN A CA 1
ATOM 714 C C . GLN A 1 87 ? 24.665 -7.247 -35.105 1.00 76.31 87 GLN A C 1
ATOM 716 O O . GLN A 1 87 ? 25.215 -8.031 -35.872 1.00 76.31 87 GLN A O 1
ATOM 721 N N . GLN A 1 88 ? 24.680 -5.925 -35.311 1.00 76.25 88 GLN A N 1
ATOM 722 C CA . GLN A 1 88 ? 25.436 -5.281 -36.396 1.00 76.25 88 GLN A CA 1
ATOM 723 C C . GLN A 1 88 ? 26.840 -4.852 -35.984 1.00 76.25 88 GLN A C 1
ATOM 725 O O . GLN A 1 88 ? 27.736 -4.839 -36.823 1.00 76.25 88 GLN A O 1
ATOM 730 N N . GLU A 1 89 ? 27.033 -4.483 -34.718 1.00 66.56 89 GLU A N 1
ATOM 731 C CA . GLU A 1 89 ? 28.322 -4.033 -34.203 1.00 66.56 89 GLU A CA 1
ATOM 732 C C . GLU A 1 89 ? 28.911 -5.048 -33.238 1.00 66.56 89 GLU A C 1
ATOM 734 O O . GLU A 1 89 ? 28.684 -5.001 -32.033 1.00 66.56 89 GLU A O 1
ATOM 739 N N . SER A 1 90 ? 29.738 -5.916 -33.813 1.00 60.75 90 SER A N 1
ATOM 740 C CA . SER A 1 90 ? 31.041 -6.325 -33.283 1.00 60.75 90 SER A CA 1
ATOM 741 C C . SER A 1 90 ? 31.200 -7.840 -33.133 1.00 60.75 90 SER A C 1
ATOM 743 O O . SER A 1 90 ? 30.384 -8.496 -32.484 1.00 60.75 90 SER A O 1
ATOM 745 N N . PRO A 1 91 ? 32.319 -8.409 -33.623 1.00 70.94 91 PRO A N 1
ATOM 746 C CA . PRO A 1 91 ? 32.851 -9.632 -33.042 1.00 70.94 91 PRO A CA 1
ATOM 747 C C . PRO A 1 91 ? 33.184 -9.394 -31.560 1.00 70.94 91 PRO A C 1
ATOM 749 O O . PRO A 1 91 ? 33.562 -8.293 -31.156 1.00 70.94 91 PRO A O 1
ATOM 752 N N . TYR A 1 92 ? 33.005 -10.428 -30.745 1.00 67.25 92 TYR A N 1
ATOM 753 C CA . TYR A 1 92 ? 33.172 -10.385 -29.294 1.00 67.25 92 TYR A CA 1
ATOM 754 C C . TYR A 1 92 ? 34.572 -9.870 -28.915 1.00 67.25 92 TYR A C 1
ATOM 756 O O . TYR A 1 92 ? 35.574 -10.494 -29.263 1.00 67.25 92 TYR A O 1
ATOM 764 N N . GLN A 1 93 ? 34.661 -8.740 -28.207 1.00 69.94 93 GLN A N 1
ATOM 765 C CA . GLN A 1 93 ? 35.934 -8.276 -27.654 1.00 69.94 93 GLN A CA 1
ATOM 766 C C . GLN A 1 93 ? 36.131 -8.887 -26.268 1.00 69.94 93 GLN A C 1
ATOM 768 O O . GLN A 1 93 ? 35.324 -8.684 -25.361 1.00 69.94 93 GLN A O 1
ATOM 773 N N . THR A 1 94 ? 37.205 -9.658 -26.114 1.00 72.12 94 THR A N 1
ATOM 774 C CA . THR A 1 94 ? 37.568 -10.258 -24.829 1.00 72.12 94 THR A CA 1
ATOM 775 C C . THR A 1 94 ? 38.539 -9.325 -24.128 1.00 72.12 94 THR A C 1
ATOM 777 O O . THR A 1 94 ? 39.625 -9.067 -24.643 1.00 72.12 94 THR A O 1
ATOM 780 N N . VAL A 1 95 ? 38.155 -8.811 -22.960 1.00 72.19 95 VAL A N 1
ATOM 781 C CA . VAL A 1 95 ? 39.085 -8.072 -22.103 1.00 72.19 95 VAL A CA 1
ATOM 782 C C . VAL A 1 95 ? 39.952 -9.108 -21.374 1.00 72.19 95 VAL A C 1
ATOM 784 O O . VAL A 1 95 ? 39.391 -9.948 -20.671 1.00 72.19 95 VAL A O 1
ATOM 787 N N . PRO A 1 96 ? 41.289 -9.094 -21.529 1.00 74.94 96 PRO A N 1
ATOM 788 C CA . PRO A 1 96 ? 42.161 -10.143 -20.988 1.00 74.94 96 PRO A CA 1
ATOM 789 C C . PRO A 1 96 ? 42.136 -10.243 -19.458 1.00 74.94 96 PRO A C 1
ATOM 791 O O . PRO A 1 96 ? 42.409 -11.300 -18.900 1.00 74.94 96 PRO A O 1
ATOM 794 N N . SER A 1 97 ? 41.827 -9.140 -18.774 1.00 79.88 97 SER A N 1
ATOM 795 C CA . SER A 1 97 ? 41.721 -9.083 -17.321 1.00 79.88 97 SER A CA 1
ATOM 796 C C . SER A 1 97 ? 40.825 -7.925 -16.904 1.00 79.88 97 SER A C 1
ATOM 798 O O . SER A 1 97 ? 41.022 -6.797 -17.341 1.00 79.88 97 SER A O 1
ATOM 800 N N . THR A 1 98 ? 39.861 -8.183 -16.025 1.00 75.38 98 THR A N 1
ATOM 801 C CA . THR A 1 98 ? 39.025 -7.136 -15.416 1.00 75.38 98 THR A CA 1
ATOM 802 C C . THR A 1 98 ? 39.792 -6.296 -14.391 1.00 75.38 98 THR A C 1
ATOM 804 O O . THR A 1 98 ? 39.344 -5.209 -14.034 1.00 75.38 98 THR A O 1
ATOM 807 N N . ALA A 1 99 ? 40.955 -6.770 -13.925 1.00 79.00 99 ALA A N 1
ATOM 808 C CA . ALA A 1 99 ? 41.780 -6.064 -12.947 1.00 79.00 99 ALA A CA 1
ATOM 809 C C . ALA A 1 99 ? 42.419 -4.786 -13.518 1.00 79.00 99 ALA A C 1
ATOM 811 O O . ALA A 1 99 ? 42.693 -3.863 -12.758 1.00 79.00 99 ALA A O 1
ATOM 812 N N . SER A 1 100 ? 42.589 -4.689 -14.843 1.00 73.50 100 SER A N 1
ATOM 813 C CA . SER A 1 100 ? 43.180 -3.516 -15.505 1.00 73.50 100 SER A CA 1
ATOM 814 C C . SER A 1 100 ? 42.296 -2.264 -15.474 1.00 73.50 100 SER A C 1
ATOM 816 O O . SER A 1 100 ? 42.693 -1.233 -15.998 1.00 73.50 100 SER A O 1
ATOM 818 N N . TRP A 1 101 ? 41.075 -2.343 -14.941 1.00 70.19 101 TRP A N 1
ATOM 819 C CA . TRP A 1 101 ? 40.189 -1.185 -14.775 1.00 70.19 101 TRP A CA 1
ATOM 820 C C . TRP A 1 101 ? 40.408 -0.437 -13.457 1.00 70.19 101 TRP A C 1
ATOM 822 O O . TRP A 1 101 ? 39.877 0.656 -13.287 1.00 70.19 101 TRP A O 1
ATOM 832 N N . PHE A 1 102 ? 41.157 -1.030 -12.524 1.00 73.50 102 PHE A N 1
ATOM 833 C CA . PHE A 1 102 ? 41.385 -0.485 -11.181 1.00 73.50 102 PHE A CA 1
ATOM 834 C C . PHE A 1 102 ? 42.813 0.042 -10.966 1.00 73.50 102 PHE A C 1
ATOM 836 O O . PHE A 1 102 ? 43.149 0.446 -9.854 1.00 73.50 102 PHE A O 1
ATOM 843 N N . THR A 1 103 ? 43.635 0.036 -12.013 1.00 54.66 103 THR A N 1
ATOM 844 C CA . THR A 1 103 ? 44.994 0.605 -12.082 1.00 54.66 103 THR A CA 1
ATOM 845 C C . THR A 1 103 ? 45.027 1.674 -13.150 1.00 54.66 103 THR A C 1
ATOM 847 O O . THR A 1 103 ? 45.552 2.768 -12.863 1.00 54.66 103 THR A O 1
#

Sequence (103 aa):
SCWRRPPGGLRRTVVLGPSRRNHEKFLPPDAFIHVNDFQSPEELAQSLLPLDKDHALYLGYFRSRETLRPGSFRRALMFCKACWRLQQESPYQTVPSTASWFT

InterPro domains:
  IPR001503 Glycosyl transferase family 10 [PTHR11929] (14-101)
  IPR038577 GT10-like, C-terminal domain superfamily [G3DSA:3.40.50.11660] (13-71)
  IPR055270 Fucosyltransferase, C-terminal [PF00852] (14-101)

Foldseek 3Di:
DPDDDDPAADAAEEDEDDDLVVVVVPDPSLSHHYCVVDPDPVVVVVVCVVLVVDVVSVRVNRPPDPPPPPPPPDPVVVVVVVVVVVVVDDDDDDDPDPVVVVD

pLDDT: mean 73.57, std 16.59, range [29.44, 94.5]

Radius of gyration: 23.22 Å; chains: 1; bounding box: 62×32×52 Å